Protein AF-A0A7U1GFX4-F1 (afdb_monomer_lite)

Radius of gyration: 18.34 Å; chains: 1; bounding box: 35×55×54 Å

pLDDT: mean 80.38, std 16.03, range [35.03, 96.44]

Organism: Erysiphe pisi (NCBI:txid36044)

InterPro domains:
  IPR004860 Homing endonuclease, LAGLIDADG domain [PF00961] (22-69)
  IPR027434 Homing endonuclease [G3DSA:3.10.28.10] (10-109)
  IPR027434 Homing endonuclease [SSF55608] (21-110)
  IPR051289 LAGLIDADG Homing Endonuclease [PTHR36181] (15-98)

Sequence (115 aa):
MRSTSFGPGEKLNCYMFLIFKLIRNDSENPQYRVRTTNLKGNLAVVNYLTRYPLFGTKYCDYKDWVKVVQLFKENRLNHKTNMVYVKSIKSGMNDKRTIFVWDHLQNFYSSSRGS

Secondary structure (DSSP, 8-state):
-------HHHHHHHHHT---EEEEE-SSS-EEEEE--SHHHHHHHHHHHHHSPPPTHHHHHHHHHHHHHHHHHTT---HHHHHHHHHHHHHTSGGG------GGGTTTSGGGS--

Structure (mmCIF, N/CA/C/O backbone):
data_AF-A0A7U1GFX4-F1
#
_entry.id   AF-A0A7U1GFX4-F1
#
loop_
_atom_site.group_PDB
_atom_site.id
_atom_site.type_symbol
_atom_site.label_atom_id
_atom_site.label_alt_id
_atom_site.label_comp_id
_atom_site.label_asym_id
_atom_site.label_entity_id
_atom_site.label_seq_id
_atom_site.pdbx_PDB_ins_code
_atom_site.Cartn_x
_atom_site.Cartn_y
_atom_site.Cartn_z
_atom_site.occupancy
_atom_site.B_iso_or_equiv
_atom_site.auth_seq_id
_atom_site.auth_comp_id
_atom_site.auth_asym_id
_atom_site.auth_atom_id
_atom_site.pdbx_PDB_model_num
ATOM 1 N N . MET A 1 1 ? -2.359 -19.188 -37.764 1.00 35.03 1 MET A N 1
ATOM 2 C CA . MET A 1 1 ? -2.673 -18.630 -36.428 1.00 35.03 1 MET A CA 1
ATOM 3 C C . MET A 1 1 ? -1.402 -18.043 -35.833 1.00 35.03 1 MET A C 1
ATOM 5 O O . MET A 1 1 ? -0.468 -18.795 -35.595 1.00 35.03 1 MET A O 1
ATOM 9 N N . ARG A 1 2 ? -1.312 -16.717 -35.652 1.00 36.78 2 ARG A N 1
ATOM 10 C CA . ARG A 1 2 ? -0.191 -16.117 -34.909 1.00 36.78 2 ARG A CA 1
ATOM 11 C C . ARG A 1 2 ? -0.454 -16.321 -33.419 1.00 36.78 2 ARG A C 1
ATOM 13 O O . ARG A 1 2 ? -1.381 -15.733 -32.874 1.00 36.78 2 ARG A O 1
ATOM 20 N N . SER A 1 3 ? 0.350 -17.177 -32.799 1.00 43.03 3 SER A N 1
ATOM 21 C CA . SER A 1 3 ? 0.482 -17.277 -31.346 1.00 43.03 3 SER A CA 1
ATOM 22 C C . SER A 1 3 ? 0.893 -15.904 -30.806 1.00 43.03 3 SER A C 1
ATOM 24 O O . SER A 1 3 ? 2.015 -15.455 -31.029 1.00 43.03 3 SER A O 1
ATOM 26 N N . THR A 1 4 ? -0.036 -15.184 -30.178 1.00 46.66 4 THR A N 1
ATOM 27 C CA . THR A 1 4 ? 0.274 -13.962 -29.429 1.00 46.66 4 THR A CA 1
ATOM 28 C C . THR A 1 4 ? 0.653 -14.385 -28.018 1.00 46.66 4 THR A C 1
ATOM 30 O O . THR A 1 4 ? -0.195 -14.635 -27.164 1.00 46.66 4 THR A O 1
ATOM 33 N N . SER A 1 5 ? 1.952 -14.532 -27.773 1.00 49.66 5 SER A N 1
ATOM 34 C CA . SER A 1 5 ? 2.466 -14.718 -26.422 1.00 49.66 5 SER A CA 1
ATOM 35 C C . SER A 1 5 ? 2.338 -13.398 -25.658 1.00 49.66 5 SER A C 1
ATOM 37 O O . SER A 1 5 ? 3.141 -12.488 -25.857 1.00 49.66 5 SER A O 1
ATOM 39 N N . PHE A 1 6 ? 1.326 -13.287 -24.799 1.00 51.91 6 PHE A N 1
ATOM 40 C CA . PHE A 1 6 ? 1.152 -12.137 -23.910 1.00 51.91 6 PHE A CA 1
ATOM 41 C C . PHE A 1 6 ? 2.357 -11.966 -22.981 1.00 51.91 6 PHE A C 1
ATOM 43 O O . PHE A 1 6 ? 2.802 -12.928 -22.338 1.00 51.91 6 PHE A O 1
ATOM 50 N N . GLY A 1 7 ? 2.850 -10.732 -22.875 1.00 61.25 7 GLY A N 1
ATOM 51 C CA . GLY A 1 7 ? 3.905 -10.379 -21.932 1.00 61.25 7 GLY A CA 1
ATOM 52 C C . GLY A 1 7 ? 3.435 -10.523 -20.473 1.00 61.25 7 GLY A C 1
ATOM 53 O O . GLY A 1 7 ? 2.230 -10.506 -20.200 1.00 61.25 7 GLY A O 1
ATOM 54 N N . PRO A 1 8 ? 4.351 -10.627 -19.490 1.00 60.53 8 PRO A N 1
ATOM 55 C CA . PRO A 1 8 ? 3.992 -10.791 -18.075 1.00 60.53 8 PRO A CA 1
ATOM 56 C C . PRO A 1 8 ? 2.999 -9.735 -17.551 1.00 60.53 8 PRO A C 1
ATOM 58 O O . PRO A 1 8 ? 2.115 -10.055 -16.759 1.00 60.53 8 PRO A O 1
ATOM 61 N N . GLY A 1 9 ? 3.098 -8.489 -18.032 1.00 55.97 9 GLY A N 1
ATOM 62 C CA . GLY A 1 9 ? 2.199 -7.394 -17.647 1.00 55.97 9 GLY A CA 1
ATOM 63 C C . GLY A 1 9 ? 0.774 -7.512 -18.200 1.00 55.97 9 GLY A C 1
ATOM 64 O O . GLY A 1 9 ? -0.173 -7.088 -17.543 1.00 55.97 9 GLY A O 1
ATOM 65 N N . GLU A 1 10 ? 0.598 -8.125 -19.371 1.00 59.25 10 GLU A N 1
ATOM 66 C CA . GLU A 1 10 ? -0.715 -8.319 -20.003 1.00 59.25 10 GLU A CA 1
ATOM 67 C C . GLU A 1 10 ? -1.474 -9.487 -19.362 1.00 59.25 10 GLU A C 1
ATOM 69 O O . GLU A 1 10 ? -2.695 -9.432 -19.199 1.00 59.25 10 GLU A O 1
ATOM 74 N N . LYS A 1 11 ? -0.742 -10.507 -18.891 1.00 59.53 11 LYS A N 1
ATOM 75 C CA . LYS A 1 11 ? -1.313 -11.618 -18.118 1.00 59.53 11 LYS A CA 1
ATOM 76 C C . LYS A 1 11 ? -1.951 -11.131 -16.813 1.00 59.53 11 LYS A C 1
ATOM 78 O O . LYS A 1 11 ? -3.074 -11.517 -16.509 1.00 59.53 11 LYS A O 1
ATOM 83 N N . LEU A 1 12 ? -1.294 -10.232 -16.076 1.00 56.00 12 LEU A N 1
ATOM 84 C CA . LEU A 1 12 ? -1.817 -9.652 -14.826 1.00 56.00 12 LEU A CA 1
ATOM 85 C C . LEU A 1 12 ? -3.149 -8.905 -15.001 1.00 56.00 12 LEU A C 1
ATOM 87 O O . LEU A 1 12 ? -4.001 -8.960 -14.115 1.00 56.00 12 LEU A O 1
ATOM 91 N N . ASN A 1 13 ? -3.351 -8.244 -16.145 1.00 52.59 13 ASN A N 1
ATOM 92 C CA . ASN A 1 13 ? -4.618 -7.583 -16.463 1.00 52.59 13 ASN A CA 1
ATOM 93 C C . ASN A 1 13 ? -5.771 -8.604 -16.561 1.00 52.59 13 ASN A C 1
ATOM 95 O O . ASN A 1 13 ? -6.842 -8.401 -15.989 1.00 52.59 13 ASN A O 1
ATOM 99 N N . CYS A 1 14 ? -5.510 -9.747 -17.204 1.00 53.25 14 CYS A N 1
ATOM 100 C CA . CYS A 1 14 ? -6.498 -10.807 -17.405 1.00 53.25 14 CYS A CA 1
ATOM 101 C C . CYS A 1 14 ? -6.901 -11.508 -16.096 1.00 53.25 14 CYS A C 1
ATOM 103 O O . CYS A 1 14 ? -8.065 -11.855 -15.929 1.00 53.25 14 CYS A O 1
ATOM 105 N N . TYR A 1 15 ? -5.972 -11.694 -15.152 1.00 54.09 15 TYR A N 1
ATOM 106 C CA . TYR A 1 15 ? -6.252 -12.431 -13.910 1.00 54.09 15 TYR A CA 1
ATOM 107 C C . TYR A 1 15 ? -7.009 -11.628 -12.850 1.00 54.09 15 TYR A C 1
ATOM 109 O O . TYR A 1 15 ? -7.612 -12.215 -11.955 1.00 54.09 15 TYR A O 1
ATOM 117 N N . MET A 1 16 ? -6.970 -10.297 -12.921 1.00 54.34 16 MET A N 1
ATOM 118 C CA . MET A 1 16 ? -7.428 -9.448 -11.819 1.00 54.34 16 MET A CA 1
ATOM 119 C C . MET A 1 16 ? -8.581 -8.512 -12.210 1.00 54.34 16 MET A C 1
ATOM 121 O O . MET A 1 16 ? -9.059 -7.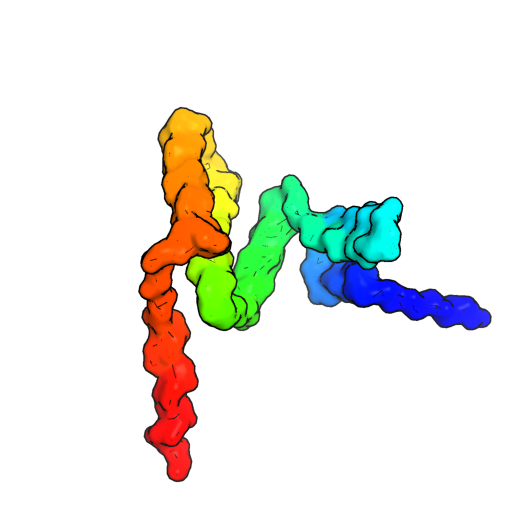775 -11.351 1.00 54.34 16 MET A O 1
ATOM 125 N N . PHE A 1 17 ? -9.043 -8.541 -13.474 1.00 56.03 17 PHE A N 1
ATOM 126 C CA . PHE A 1 17 ? -10.100 -7.664 -14.021 1.00 56.03 17 PHE A CA 1
ATOM 127 C C . PHE A 1 17 ? -9.926 -6.192 -13.611 1.00 56.03 17 PHE A C 1
ATOM 129 O O . PHE A 1 17 ? -1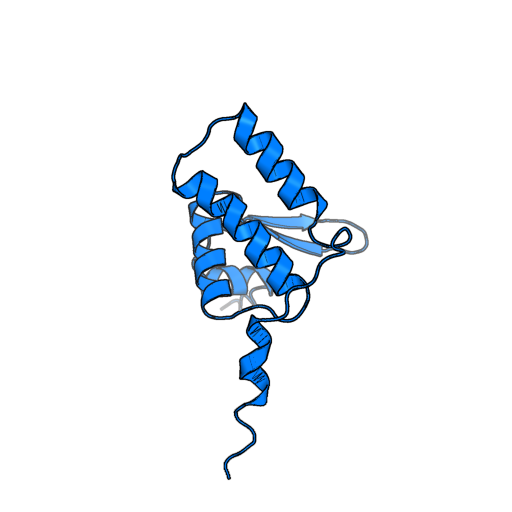0.875 -5.471 -13.283 1.00 56.03 17 PHE A O 1
ATOM 136 N N . LEU A 1 18 ? -8.675 -5.746 -13.574 1.00 56.56 18 LEU A N 1
ATOM 137 C CA . LEU A 1 18 ? -8.291 -4.460 -13.021 1.00 56.56 18 LEU A CA 1
ATOM 138 C C . LEU A 1 18 ? -7.996 -3.473 -14.141 1.00 56.56 18 LEU A C 1
ATOM 140 O O . LEU A 1 18 ? -7.266 -3.772 -15.077 1.00 56.56 18 LEU A O 1
ATOM 144 N N . ILE A 1 19 ? -8.505 -2.248 -14.006 1.00 62.47 19 ILE A N 1
ATOM 145 C CA . ILE A 1 19 ? -8.128 -1.139 -14.887 1.00 62.47 19 ILE A CA 1
ATOM 146 C C . ILE A 1 19 ? -6.731 -0.669 -14.468 1.00 62.47 19 ILE A C 1
ATOM 148 O O . ILE A 1 19 ? -6.581 0.266 -13.675 1.00 62.47 19 ILE A O 1
ATOM 152 N N . PHE A 1 20 ? -5.704 -1.350 -14.964 1.00 65.94 20 PHE A N 1
ATOM 153 C CA . PHE A 1 20 ? -4.319 -0.940 -14.795 1.00 65.94 20 PHE A CA 1
ATOM 154 C C . PHE A 1 20 ? -3.840 -0.121 -15.989 1.00 65.94 20 PHE A C 1
ATOM 156 O O . PHE A 1 20 ? -4.164 -0.417 -17.137 1.00 65.94 20 PHE A O 1
ATOM 163 N N . LYS A 1 21 ? -3.001 0.882 -15.724 1.00 68.19 21 LYS A N 1
ATOM 164 C CA . LYS A 1 21 ? -2.176 1.497 -16.766 1.00 68.19 21 LYS A CA 1
ATOM 165 C C . LYS A 1 21 ? -0.836 0.777 -16.804 1.00 68.19 21 LYS A C 1
ATOM 167 O O . LYS A 1 21 ? -0.085 0.842 -15.827 1.00 68.19 21 LYS A O 1
ATOM 172 N N . LEU A 1 22 ? -0.559 0.103 -17.917 1.00 70.69 22 LEU A N 1
ATOM 173 C CA . LEU A 1 22 ? 0.773 -0.399 -18.224 1.00 70.69 22 LEU A CA 1
ATOM 174 C C . LEU A 1 22 ? 1.594 0.762 -18.781 1.00 70.69 22 LEU A C 1
ATOM 176 O O . LEU A 1 22 ? 1.204 1.392 -19.760 1.00 70.69 22 LEU A O 1
ATOM 180 N N . ILE A 1 23 ? 2.711 1.063 -18.132 1.00 75.94 23 ILE A N 1
ATOM 181 C CA . ILE A 1 23 ? 3.656 2.074 -18.601 1.00 75.94 23 ILE A CA 1
ATOM 182 C C . ILE A 1 23 ? 4.978 1.361 -18.834 1.00 75.94 23 ILE A C 1
ATOM 184 O O . ILE A 1 23 ? 5.538 0.780 -17.900 1.00 75.94 23 ILE A O 1
ATOM 188 N N . ARG A 1 24 ? 5.447 1.395 -20.079 1.00 77.00 24 ARG A N 1
ATOM 189 C CA . ARG A 1 24 ? 6.789 0.965 -20.455 1.00 77.00 24 ARG A CA 1
ATOM 190 C C . ARG A 1 24 ? 7.713 2.174 -20.371 1.00 77.00 24 ARG A C 1
ATOM 192 O O . ARG A 1 24 ? 7.365 3.243 -20.863 1.00 77.00 24 ARG A O 1
ATOM 199 N N . ASN A 1 25 ? 8.845 2.014 -19.699 1.00 76.69 25 ASN A N 1
ATOM 200 C CA . ASN A 1 25 ? 9.926 2.989 -19.752 1.00 76.69 25 ASN A CA 1
ATOM 201 C C . ASN A 1 25 ? 10.931 2.528 -20.808 1.00 76.69 25 ASN A C 1
ATOM 203 O O . ASN A 1 25 ? 11.511 1.457 -20.639 1.00 76.69 25 ASN A O 1
ATOM 207 N N . ASP A 1 26 ? 11.111 3.307 -21.871 1.00 73.75 26 ASP A N 1
ATOM 208 C CA . ASP A 1 26 ? 12.079 3.027 -22.936 1.00 73.75 26 ASP A CA 1
ATOM 209 C C . ASP A 1 26 ? 13.433 3.667 -22.607 1.00 73.75 26 ASP A C 1
ATOM 211 O O . ASP A 1 26 ? 13.905 4.582 -23.275 1.00 73.75 26 ASP A O 1
ATOM 215 N N . SER A 1 27 ? 14.035 3.195 -21.515 1.00 81.94 27 SER A N 1
ATOM 216 C CA . SER A 1 27 ? 15.426 3.472 -21.154 1.00 81.94 27 SER A CA 1
ATOM 217 C C . SER A 1 27 ? 16.330 2.305 -21.565 1.00 81.94 27 SER A C 1
ATOM 219 O O . SER A 1 27 ? 15.846 1.250 -21.972 1.00 81.94 27 SER A O 1
ATOM 221 N N . GLU A 1 28 ? 17.646 2.468 -21.396 1.00 83.75 28 GLU A N 1
ATOM 222 C CA . GLU A 1 28 ? 18.654 1.415 -21.620 1.00 83.75 28 GLU A CA 1
ATOM 223 C C . GLU A 1 28 ? 18.312 0.089 -20.907 1.00 83.75 28 GLU A C 1
ATOM 225 O O . GLU A 1 28 ? 18.610 -0.989 -21.407 1.00 83.75 28 GLU A O 1
ATOM 230 N N . ASN A 1 29 ? 17.597 0.169 -19.779 1.00 82.88 29 ASN A N 1
ATOM 231 C CA . ASN A 1 29 ? 17.052 -0.973 -19.047 1.00 82.88 29 ASN A CA 1
ATOM 232 C C . ASN A 1 29 ? 15.520 -0.868 -18.977 1.00 82.88 29 ASN A C 1
ATOM 234 O O . ASN A 1 29 ? 14.997 -0.297 -18.009 1.00 82.88 29 ASN A O 1
ATOM 238 N N . PRO A 1 30 ? 14.786 -1.381 -19.981 1.00 84.62 30 PRO A N 1
ATOM 239 C CA . PRO A 1 30 ? 13.353 -1.171 -20.077 1.00 84.62 30 PRO A CA 1
ATOM 240 C C . PRO A 1 30 ? 12.605 -1.868 -18.943 1.00 84.62 30 PRO A C 1
ATOM 242 O O . PRO A 1 30 ? 12.841 -3.031 -18.618 1.00 84.62 30 PRO A O 1
ATOM 245 N N . GLN A 1 31 ? 11.661 -1.146 -18.342 1.00 85.00 31 GLN A N 1
ATOM 246 C CA . GLN A 1 31 ? 10.870 -1.630 -17.212 1.00 85.00 31 GLN A CA 1
ATOM 247 C C . GLN A 1 31 ? 9.385 -1.450 -17.480 1.00 85.00 31 GLN A C 1
ATOM 249 O O . GLN A 1 31 ? 8.944 -0.421 -17.999 1.00 85.00 31 GLN A O 1
ATOM 254 N N . TYR A 1 32 ? 8.606 -2.437 -17.048 1.00 83.81 32 TYR A N 1
ATOM 255 C CA . TYR A 1 32 ? 7.155 -2.356 -17.039 1.00 83.81 32 TYR A CA 1
ATOM 256 C C . TYR A 1 32 ? 6.670 -1.954 -15.661 1.00 83.81 32 TYR A C 1
ATOM 258 O O . TYR A 1 32 ? 7.077 -2.519 -14.645 1.00 83.81 32 TYR A O 1
ATOM 266 N N . ARG A 1 33 ? 5.745 -0.999 -15.630 1.00 82.12 33 ARG A N 1
ATOM 267 C CA . ARG A 1 33 ? 5.066 -0.615 -14.405 1.00 82.12 33 ARG A CA 1
ATOM 268 C C . ARG A 1 33 ? 3.567 -0.775 -14.545 1.00 82.12 33 ARG A C 1
ATOM 270 O O . ARG A 1 33 ? 2.955 -0.230 -15.460 1.00 82.12 33 ARG A O 1
ATOM 277 N N . VAL A 1 34 ? 2.994 -1.460 -13.566 1.00 84.06 34 VAL A N 1
ATOM 278 C CA . VAL A 1 34 ? 1.554 -1.611 -13.385 1.00 84.06 34 VAL A CA 1
ATOM 279 C C . VAL A 1 34 ? 1.109 -0.631 -12.302 1.00 84.06 34 VAL A C 1
ATOM 281 O O . VAL A 1 34 ? 1.683 -0.597 -11.213 1.00 84.06 34 VAL A O 1
ATOM 284 N N . ARG A 1 35 ? 0.123 0.219 -12.608 1.00 84.56 35 ARG A N 1
ATOM 285 C CA . ARG A 1 35 ? -0.429 1.203 -11.662 1.00 84.56 35 ARG A CA 1
ATOM 286 C C . ARG A 1 35 ? -1.953 1.222 -11.711 1.00 84.56 35 ARG A C 1
ATOM 288 O O . ARG A 1 35 ? -2.532 1.236 -12.796 1.00 84.56 35 ARG A O 1
ATOM 295 N N . THR A 1 36 ? -2.588 1.320 -10.546 1.00 89.56 36 THR A N 1
ATOM 296 C CA . THR A 1 36 ? -3.980 1.768 -10.405 1.00 89.56 36 THR A CA 1
ATOM 297 C C . THR A 1 36 ? -4.003 3.278 -10.189 1.00 89.56 36 THR A C 1
ATOM 299 O O . THR A 1 36 ? -3.187 3.822 -9.447 1.00 89.56 36 THR A O 1
ATOM 302 N N . THR A 1 37 ? -4.920 3.982 -10.855 1.00 86.62 37 THR A N 1
ATOM 303 C CA . THR A 1 37 ? -5.027 5.453 -10.753 1.00 86.62 37 THR A CA 1
ATOM 304 C C . THR A 1 37 ? -6.402 5.932 -10.300 1.00 86.62 37 THR A C 1
ATOM 306 O O . THR A 1 37 ? -6.608 7.131 -10.162 1.00 86.62 37 THR A O 1
ATOM 309 N N . ASN A 1 38 ? -7.356 5.022 -10.096 1.00 89.38 38 ASN A N 1
ATOM 310 C CA . ASN A 1 38 ? -8.717 5.347 -9.682 1.00 89.38 38 ASN A CA 1
ATOM 311 C C . ASN A 1 38 ? -9.130 4.523 -8.455 1.00 89.38 38 ASN A C 1
ATOM 313 O O . ASN A 1 38 ? -8.517 3.501 -8.132 1.00 89.38 38 ASN A O 1
ATOM 317 N N . LEU A 1 39 ? -10.185 4.980 -7.774 1.00 91.44 39 LEU A N 1
ATOM 318 C CA . LEU A 1 39 ? -10.674 4.351 -6.550 1.00 91.44 39 LEU A CA 1
ATOM 319 C C . LEU A 1 39 ? -11.100 2.895 -6.783 1.00 91.44 39 LEU A C 1
ATOM 321 O O . LEU A 1 39 ? -10.727 2.032 -5.997 1.00 91.44 39 LEU A O 1
ATOM 325 N N . LYS A 1 40 ? -11.806 2.598 -7.883 1.00 92.38 40 LYS A N 1
ATOM 326 C CA . LYS A 1 40 ? -12.238 1.232 -8.228 1.00 92.38 40 LYS A CA 1
ATOM 327 C C . LYS A 1 40 ? -11.054 0.260 -8.302 1.00 92.38 40 LYS A C 1
ATOM 329 O O . LYS A 1 40 ? -11.100 -0.809 -7.703 1.00 92.38 40 LYS A O 1
ATOM 334 N N . GLY A 1 41 ? -9.984 0.648 -8.994 1.00 91.62 41 GLY A N 1
ATOM 335 C CA . GLY A 1 41 ? -8.762 -0.142 -9.111 1.00 91.62 41 GLY A CA 1
ATOM 336 C C . GLY A 1 41 ? -8.070 -0.328 -7.763 1.00 91.62 41 GLY A C 1
ATOM 337 O O . GLY A 1 41 ? -7.713 -1.446 -7.405 1.00 91.62 41 GLY A O 1
ATOM 338 N N . ASN A 1 42 ? -7.956 0.742 -6.972 1.00 94.00 42 ASN A N 1
ATOM 339 C CA . ASN A 1 42 ? -7.389 0.654 -5.625 1.00 94.00 42 ASN A CA 1
ATOM 340 C C . ASN A 1 42 ? -8.191 -0.308 -4.736 1.00 94.00 42 ASN A C 1
ATOM 342 O O . ASN A 1 42 ? -7.597 -1.128 -4.047 1.00 94.00 42 ASN A O 1
ATOM 346 N N . LEU A 1 43 ? -9.525 -0.265 -4.786 1.00 95.00 43 LEU A N 1
ATOM 347 C CA . LEU A 1 43 ? -10.386 -1.162 -4.011 1.00 95.00 43 LEU A CA 1
ATOM 348 C C . LEU A 1 43 ? -10.240 -2.630 -4.423 1.00 95.00 43 LEU A C 1
ATOM 350 O O . LEU A 1 43 ? -10.267 -3.505 -3.562 1.00 95.00 43 LEU A O 1
ATOM 354 N N . ALA A 1 44 ? -10.049 -2.915 -5.709 1.00 94.12 44 ALA A N 1
ATOM 355 C CA . ALA A 1 44 ? -9.795 -4.279 -6.161 1.00 94.12 44 ALA A CA 1
ATOM 356 C C . ALA A 1 44 ? -8.398 -4.781 -5.739 1.00 94.12 44 ALA A C 1
ATOM 358 O O . ALA A 1 44 ? -8.274 -5.933 -5.328 1.00 94.12 44 ALA A O 1
ATOM 359 N N . VAL A 1 45 ? -7.376 -3.914 -5.706 1.00 94.25 45 VAL A N 1
ATOM 360 C CA . VAL A 1 45 ? -6.076 -4.240 -5.085 1.00 94.25 45 VAL A CA 1
ATOM 361 C C . VAL A 1 45 ? -6.230 -4.517 -3.585 1.00 94.25 45 VAL A C 1
ATOM 363 O O . VAL A 1 45 ? -5.688 -5.505 -3.097 1.00 94.25 45 VAL A O 1
ATOM 366 N N . VAL A 1 46 ? -7.000 -3.698 -2.857 1.00 95.81 46 VAL A N 1
ATOM 367 C CA . VAL A 1 46 ? -7.299 -3.929 -1.431 1.00 95.81 46 VAL A CA 1
ATOM 368 C C . VAL A 1 46 ? -8.000 -5.271 -1.223 1.00 95.81 46 VAL A C 1
ATOM 370 O O . VAL A 1 46 ? -7.623 -6.019 -0.326 1.00 95.81 46 VAL A O 1
ATOM 373 N N . ASN A 1 47 ? -8.989 -5.615 -2.050 1.00 95.44 47 ASN A N 1
ATOM 374 C CA . ASN A 1 47 ? -9.680 -6.903 -1.958 1.00 95.44 47 ASN A CA 1
ATOM 375 C C . ASN A 1 47 ? -8.692 -8.069 -2.132 1.00 95.44 47 ASN A C 1
ATOM 377 O O . ASN A 1 47 ? -8.602 -8.943 -1.268 1.00 95.44 47 ASN A O 1
ATOM 381 N N . TYR A 1 48 ? -7.878 -8.019 -3.190 1.00 94.81 48 TYR A N 1
ATOM 382 C CA . TYR A 1 48 ? -6.889 -9.051 -3.478 1.00 94.81 48 TYR A CA 1
ATOM 383 C C . TYR A 1 48 ? -5.865 -9.210 -2.347 1.00 94.81 48 TYR A C 1
ATOM 385 O O . TYR A 1 48 ? -5.692 -10.311 -1.836 1.00 94.81 48 TYR A O 1
ATOM 393 N N . LEU A 1 49 ? -5.236 -8.119 -1.897 1.00 94.25 49 LEU A N 1
ATOM 394 C CA . LEU A 1 49 ? -4.203 -8.165 -0.853 1.00 94.25 49 LEU A CA 1
ATOM 395 C C . LEU A 1 49 ? -4.761 -8.402 0.556 1.00 94.25 49 LEU A C 1
ATOM 397 O O . LEU A 1 49 ? -4.010 -8.742 1.464 1.00 94.25 49 LEU A O 1
ATOM 401 N N . THR A 1 50 ? -6.070 -8.246 0.763 1.00 93.06 50 THR A N 1
ATOM 402 C CA . THR A 1 50 ? -6.728 -8.710 1.993 1.00 93.06 50 THR A CA 1
ATOM 403 C C . THR A 1 50 ? -6.885 -10.226 1.985 1.00 93.06 50 THR A C 1
ATOM 405 O O . THR A 1 50 ? -6.686 -10.860 3.016 1.00 93.06 50 THR A O 1
ATOM 408 N N . ARG A 1 51 ? -7.224 -10.813 0.830 1.00 92.94 51 ARG A N 1
ATOM 409 C CA . ARG A 1 51 ? -7.362 -12.268 0.674 1.00 92.94 51 ARG A CA 1
ATOM 410 C C . ARG A 1 51 ? -6.013 -12.985 0.604 1.00 92.94 51 ARG A C 1
ATOM 412 O O . ARG A 1 51 ? -5.899 -14.099 1.101 1.00 92.94 51 ARG A O 1
ATOM 419 N N . TYR A 1 52 ? -5.013 -12.338 0.016 1.00 92.00 52 TYR A N 1
ATOM 420 C CA . TYR A 1 52 ? -3.648 -12.837 -0.136 1.00 92.00 52 TYR A CA 1
ATOM 421 C C . TYR A 1 52 ? -2.670 -11.828 0.483 1.00 92.00 52 TYR A C 1
ATOM 423 O O . TYR A 1 52 ? -2.105 -10.998 -0.238 1.00 92.00 52 TYR A O 1
ATOM 431 N N . PRO A 1 53 ? -2.514 -11.840 1.821 1.00 90.62 53 PRO A N 1
ATOM 432 C CA . PRO A 1 53 ? -1.688 -10.870 2.526 1.00 90.62 53 PRO A CA 1
ATOM 433 C C . PRO A 1 53 ? -0.239 -10.882 2.046 1.00 90.62 53 PRO A C 1
ATOM 435 O O . PRO A 1 53 ? 0.355 -11.934 1.815 1.00 90.62 53 PRO A O 1
ATOM 438 N N . LEU A 1 54 ? 0.344 -9.689 1.938 1.00 91.31 54 LEU A N 1
ATOM 439 C CA . LEU A 1 54 ? 1.789 -9.551 1.792 1.00 91.31 54 LEU A CA 1
ATOM 440 C C . LEU A 1 54 ? 2.485 -10.007 3.078 1.00 91.31 54 LEU A C 1
ATOM 442 O O . LEU A 1 54 ? 1.898 -9.968 4.157 1.00 91.31 54 LEU A O 1
ATOM 446 N N . PHE A 1 55 ? 3.757 -10.369 2.957 1.00 86.06 55 PHE A N 1
ATOM 447 C CA . PHE A 1 55 ? 4.608 -10.710 4.091 1.00 86.06 55 PHE A CA 1
ATOM 448 C C . PHE A 1 55 ? 5.555 -9.559 4.441 1.00 86.06 55 PHE A C 1
ATOM 450 O O . PHE A 1 55 ? 5.853 -8.688 3.615 1.00 86.06 55 PHE A O 1
ATOM 457 N N . GLY A 1 56 ? 6.065 -9.574 5.671 1.00 88.50 56 GLY A N 1
ATOM 458 C CA . GLY A 1 56 ? 7.116 -8.656 6.090 1.00 88.50 56 GLY A CA 1
ATOM 459 C C . GLY A 1 56 ? 6.655 -7.196 6.152 1.00 88.50 56 GLY A C 1
ATOM 460 O O . GLY A 1 56 ? 5.486 -6.876 6.369 1.00 88.50 56 GLY A O 1
ATOM 461 N N . THR A 1 57 ? 7.597 -6.281 5.944 1.00 91.50 57 THR A N 1
ATOM 462 C CA . THR A 1 57 ? 7.371 -4.834 6.092 1.00 91.50 57 THR A CA 1
ATOM 463 C C . THR A 1 57 ? 6.381 -4.282 5.063 1.00 91.50 57 THR A C 1
ATOM 465 O O . THR A 1 57 ? 5.686 -3.300 5.333 1.00 91.50 57 THR A O 1
ATOM 468 N N . LYS A 1 58 ? 6.230 -4.962 3.917 1.00 92.56 58 LYS A N 1
ATOM 469 C CA . LYS A 1 58 ? 5.246 -4.614 2.887 1.00 92.56 58 LYS A CA 1
ATOM 470 C C . LYS A 1 58 ? 3.806 -4.841 3.330 1.00 92.56 58 LYS A C 1
ATOM 472 O O . LYS A 1 58 ? 2.932 -4.114 2.860 1.00 92.56 58 LYS A O 1
ATOM 477 N N . TYR A 1 59 ? 3.549 -5.757 4.267 1.00 93.50 59 TYR A N 1
ATOM 478 C CA . TYR A 1 59 ? 2.237 -5.851 4.910 1.00 93.50 59 TYR A CA 1
ATOM 479 C C . TYR A 1 59 ? 1.902 -4.566 5.674 1.00 93.50 59 TYR A C 1
ATOM 481 O O . TYR A 1 59 ? 0.819 -4.008 5.511 1.00 93.50 59 TYR A O 1
ATOM 489 N N . CYS A 1 60 ? 2.849 -4.051 6.460 1.00 93.69 60 CYS A N 1
ATOM 490 C CA . CYS A 1 60 ? 2.662 -2.819 7.224 1.00 93.69 60 CYS A CA 1
ATOM 491 C C . CYS A 1 60 ? 2.393 -1.623 6.297 1.00 93.69 60 CYS A C 1
ATOM 493 O O . CYS A 1 60 ? 1.449 -0.864 6.522 1.00 93.69 60 CYS A O 1
ATOM 495 N N . ASP A 1 61 ? 3.160 -1.500 5.208 1.00 95.50 61 ASP A N 1
ATOM 496 C CA . ASP A 1 61 ? 2.941 -0.463 4.191 1.00 95.50 61 ASP A CA 1
ATOM 497 C C . ASP A 1 61 ? 1.574 -0.593 3.519 1.00 95.50 61 ASP A C 1
ATOM 499 O O . ASP A 1 61 ? 0.877 0.403 3.326 1.00 95.50 61 ASP A O 1
ATOM 503 N N . TYR A 1 62 ? 1.154 -1.820 3.212 1.00 95.56 62 TYR A N 1
ATOM 504 C CA . TYR A 1 62 ? -0.177 -2.088 2.688 1.00 95.56 62 TYR A CA 1
ATOM 505 C C . TYR A 1 62 ? -1.270 -1.628 3.662 1.00 95.56 62 TYR A C 1
ATOM 507 O O . TYR A 1 62 ? -2.185 -0.911 3.257 1.00 95.56 62 TYR A O 1
ATOM 515 N N . LYS A 1 63 ? -1.170 -1.969 4.951 1.00 95.06 63 LYS A N 1
ATOM 516 C CA . LYS A 1 63 ? -2.162 -1.571 5.963 1.00 95.06 63 LYS A CA 1
ATOM 517 C C . LYS A 1 63 ? -2.256 -0.058 6.127 1.00 95.06 63 LYS A C 1
ATOM 519 O O . LYS A 1 63 ? -3.361 0.463 6.268 1.00 95.06 63 LYS A O 1
ATOM 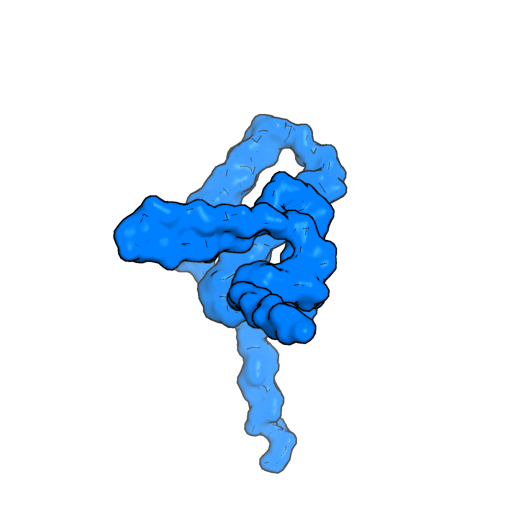524 N N . ASP A 1 64 ? -1.132 0.647 6.077 1.00 96.00 64 ASP A N 1
ATOM 525 C CA . ASP A 1 64 ? -1.113 2.109 6.120 1.00 96.00 64 ASP A CA 1
ATOM 526 C C . ASP A 1 64 ? -1.702 2.734 4.850 1.00 96.00 64 AS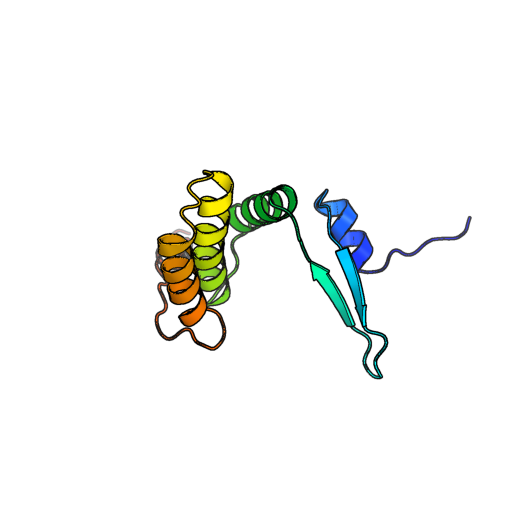P A C 1
ATOM 528 O O . ASP A 1 64 ? -2.502 3.669 4.927 1.00 96.00 64 ASP A O 1
ATOM 532 N N . TRP A 1 65 ? -1.406 2.167 3.681 1.00 96.19 65 TRP A N 1
ATOM 533 C CA . TRP A 1 65 ? -2.014 2.594 2.424 1.00 96.19 65 TRP A CA 1
ATOM 534 C C . TRP A 1 65 ? -3.536 2.376 2.397 1.00 96.19 65 TRP A C 1
ATOM 536 O O . TRP A 1 65 ? -4.271 3.255 1.943 1.00 96.19 65 TRP A O 1
ATOM 546 N N . VAL A 1 66 ? -4.035 1.260 2.944 1.00 96.44 66 VAL A N 1
ATOM 547 C CA . VAL A 1 66 ? -5.479 0.973 3.059 1.00 96.44 66 VAL A CA 1
ATOM 548 C C . VAL A 1 66 ? -6.209 2.064 3.843 1.00 96.44 66 VAL A C 1
ATOM 550 O O . VAL A 1 66 ? -7.295 2.466 3.429 1.00 96.44 66 VAL A O 1
ATOM 553 N N . LYS A 1 67 ? -5.615 2.594 4.925 1.00 95.12 67 LYS A N 1
ATOM 554 C CA . LYS A 1 67 ? -6.202 3.713 5.691 1.00 95.12 67 LYS A CA 1
ATOM 555 C C . LYS A 1 67 ? -6.464 4.913 4.783 1.00 95.12 67 LYS A C 1
ATOM 557 O O . LYS A 1 67 ? -7.544 5.492 4.823 1.00 95.12 67 LYS A O 1
ATOM 562 N N . VAL A 1 68 ? -5.506 5.242 3.915 1.00 94.38 68 VAL A N 1
ATOM 563 C CA . VAL A 1 68 ? -5.638 6.341 2.949 1.00 94.38 68 VAL A CA 1
ATOM 564 C C . VAL A 1 68 ? -6.727 6.040 1.920 1.00 94.38 68 VAL A C 1
ATOM 566 O O . VAL A 1 68 ? -7.575 6.894 1.685 1.00 94.38 68 VAL A O 1
ATOM 569 N N . VAL A 1 69 ? -6.759 4.835 1.338 1.00 94.69 69 VAL A N 1
ATOM 570 C CA . VAL A 1 69 ? -7.800 4.433 0.368 1.00 94.69 69 VAL A CA 1
ATOM 571 C C . VAL A 1 69 ? -9.203 4.520 0.978 1.00 94.69 69 VAL A C 1
ATOM 573 O O . VAL A 1 69 ? -10.136 4.970 0.312 1.00 94.69 69 VAL A O 1
ATOM 576 N N . GLN A 1 70 ? -9.354 4.144 2.249 1.00 93.81 70 GLN A N 1
ATOM 577 C CA . GLN A 1 70 ? -10.634 4.173 2.950 1.00 93.81 70 GLN A CA 1
ATOM 578 C C . GLN A 1 70 ? -11.175 5.603 3.127 1.00 93.81 70 GLN A C 1
ATOM 580 O O . GLN A 1 70 ? -12.376 5.806 2.963 1.00 93.81 70 GLN A O 1
ATOM 585 N N . LEU A 1 71 ? -10.314 6.609 3.334 1.00 91.88 71 LEU A N 1
ATOM 586 C CA . LEU A 1 71 ? -10.734 8.022 3.372 1.00 91.88 71 LEU A CA 1
ATOM 587 C C . LEU A 1 71 ? -11.430 8.454 2.075 1.00 91.88 71 LEU A C 1
ATOM 589 O O . LEU A 1 71 ? -12.437 9.161 2.117 1.00 91.88 71 LEU A O 1
ATOM 593 N N . PHE A 1 72 ? -10.902 8.019 0.925 1.00 89.19 72 PHE A N 1
ATOM 594 C CA . PHE A 1 72 ? -11.502 8.299 -0.382 1.00 89.19 72 PHE A CA 1
ATOM 595 C C . PHE A 1 72 ? -12.809 7.531 -0.582 1.00 89.19 72 PHE A C 1
ATOM 597 O O . PHE A 1 72 ? -13.745 8.070 -1.165 1.00 89.19 72 PHE A O 1
ATOM 604 N N . LYS A 1 73 ? -12.893 6.290 -0.088 1.00 90.81 73 LYS A N 1
ATOM 605 C CA . LYS A 1 73 ? -14.113 5.474 -0.166 1.00 90.81 73 LYS A CA 1
ATOM 606 C C . LYS A 1 73 ? -15.262 6.070 0.648 1.00 90.81 73 LYS A C 1
ATOM 608 O O . LYS A 1 73 ? -16.394 6.068 0.184 1.00 90.81 73 LYS A O 1
ATOM 613 N N . GLU A 1 74 ? -14.979 6.565 1.848 1.00 88.94 74 GLU A N 1
ATOM 614 C CA . GLU A 1 74 ? -15.992 7.104 2.767 1.00 88.94 74 GLU A CA 1
ATOM 615 C C . GLU A 1 74 ? -16.415 8.542 2.431 1.00 88.94 74 GLU A C 1
ATOM 617 O O . GLU A 1 74 ? -17.262 9.104 3.119 1.00 88.94 74 GLU A O 1
ATOM 622 N N . ASN A 1 75 ? -15.816 9.153 1.401 1.00 77.44 75 ASN A N 1
ATOM 623 C CA . ASN A 1 75 ? -16.011 10.555 1.025 1.00 77.44 75 ASN A CA 1
ATOM 624 C C . ASN A 1 75 ? -15.822 11.546 2.196 1.00 77.44 75 ASN A C 1
ATOM 626 O O . ASN A 1 75 ? -16.378 12.642 2.205 1.00 77.44 75 ASN A O 1
ATOM 630 N N . ARG A 1 76 ? -15.005 11.189 3.196 1.00 74.12 76 ARG A N 1
ATOM 631 C CA . ARG A 1 76 ? -14.728 12.018 4.385 1.00 74.12 76 ARG A CA 1
ATOM 632 C C . ARG A 1 76 ? -13.676 13.087 4.097 1.00 74.12 76 ARG A C 1
ATOM 634 O O . ARG A 1 76 ? -12.810 13.352 4.928 1.00 74.12 76 ARG A O 1
ATOM 641 N N . LEU A 1 77 ? -13.693 13.664 2.895 1.00 74.62 77 LEU A N 1
ATOM 642 C CA . LEU A 1 77 ? -12.636 14.531 2.384 1.00 74.62 77 LEU A CA 1
ATOM 643 C C . LEU A 1 77 ? -12.714 15.956 2.951 1.00 74.62 77 LEU A C 1
ATOM 645 O O . LEU A 1 77 ? -13.110 16.890 2.268 1.00 74.62 77 LEU A O 1
ATOM 649 N N . ASN A 1 78 ? -12.259 16.150 4.190 1.00 80.56 78 ASN A N 1
ATOM 650 C CA . ASN A 1 78 ? -11.838 17.469 4.654 1.00 80.56 78 ASN A CA 1
ATOM 651 C C . ASN A 1 78 ? -10.378 17.689 4.240 1.00 80.56 78 ASN A C 1
ATOM 653 O O . ASN A 1 78 ? -9.458 17.118 4.828 1.00 80.56 78 ASN A O 1
ATOM 657 N N . HIS A 1 79 ? -10.163 18.505 3.206 1.00 75.31 79 HIS A N 1
ATOM 658 C CA . HIS A 1 79 ? -8.845 18.707 2.600 1.00 75.31 79 HIS A CA 1
ATOM 659 C C . HIS A 1 79 ? -7.754 19.074 3.614 1.00 75.31 79 HIS A C 1
ATOM 661 O O . HIS A 1 79 ? -6.655 18.528 3.541 1.00 75.31 79 HIS A O 1
ATOM 667 N N . LYS A 1 80 ? -8.040 19.943 4.592 1.00 80.38 80 LYS A N 1
ATOM 668 C CA . LYS A 1 80 ? -7.016 20.431 5.526 1.00 80.38 80 LYS A CA 1
ATOM 669 C C . LYS A 1 80 ? -6.592 19.348 6.519 1.00 80.38 80 LYS A C 1
ATOM 671 O O . LYS A 1 80 ? -5.399 19.080 6.656 1.00 80.38 80 LYS A O 1
ATOM 676 N N . THR A 1 81 ? -7.547 18.703 7.186 1.00 82.69 81 THR A N 1
ATOM 677 C CA . THR A 1 81 ? -7.248 17.680 8.202 1.00 82.69 81 THR A CA 1
ATOM 678 C C . THR A 1 81 ? -6.739 16.388 7.567 1.00 82.69 81 THR A C 1
ATOM 680 O O . THR A 1 81 ? -5.759 15.809 8.039 1.00 82.69 81 THR A O 1
ATOM 683 N N . ASN A 1 82 ? -7.306 15.982 6.429 1.00 87.25 82 ASN A N 1
ATOM 684 C CA . ASN A 1 82 ? -6.877 14.770 5.740 1.00 87.25 82 ASN A CA 1
ATOM 685 C C . ASN A 1 82 ? -5.497 14.906 5.113 1.00 87.25 82 ASN A C 1
ATOM 687 O O . ASN A 1 82 ? -4.760 13.929 5.092 1.00 87.25 82 ASN A O 1
ATOM 691 N N . MET A 1 83 ? -5.103 16.086 4.627 1.00 89.94 83 MET A N 1
ATOM 692 C CA . MET A 1 83 ? -3.742 16.270 4.119 1.00 89.94 83 MET A CA 1
ATOM 693 C C . MET A 1 83 ? -2.695 16.085 5.216 1.00 89.94 83 MET A C 1
ATOM 695 O O . MET A 1 83 ? -1.659 15.476 4.953 1.00 89.94 83 MET A O 1
ATOM 699 N N . VAL A 1 84 ? -2.950 16.581 6.430 1.00 93.00 84 VAL A N 1
ATOM 700 C CA . VAL A 1 84 ? -2.047 16.375 7.574 1.00 93.00 84 VAL A CA 1
ATOM 701 C C . VAL A 1 84 ? -1.962 14.887 7.916 1.00 93.00 84 VAL A C 1
ATOM 703 O O . VAL A 1 84 ? -0.863 14.347 8.014 1.00 93.00 84 VAL A O 1
ATOM 706 N N . TYR A 1 85 ? -3.106 14.207 7.997 1.00 92.88 85 TYR A N 1
ATOM 707 C CA . TYR A 1 85 ? -3.173 12.776 8.292 1.00 92.88 85 TYR A CA 1
ATOM 708 C C . TYR A 1 85 ? -2.522 11.894 7.210 1.00 92.88 85 TYR A C 1
ATOM 710 O O . TYR A 1 85 ? -1.735 11.000 7.504 1.00 92.88 85 TYR A O 1
ATOM 718 N N . VAL A 1 86 ? -2.774 12.164 5.928 1.00 93.94 86 VAL A N 1
ATOM 719 C CA . VAL A 1 86 ? -2.153 11.419 4.821 1.00 93.94 86 VAL A CA 1
ATOM 720 C C . VAL A 1 86 ? -0.642 11.660 4.783 1.00 93.94 86 VAL A C 1
ATOM 722 O O . VAL A 1 86 ? 0.119 10.730 4.511 1.00 93.94 86 VAL A O 1
ATOM 725 N N . LYS A 1 87 ? -0.179 12.884 5.079 1.00 95.00 87 LYS A N 1
ATOM 726 C CA . LYS A 1 87 ? 1.256 13.182 5.190 1.00 95.00 87 LYS A CA 1
ATOM 727 C C . LYS A 1 87 ? 1.904 12.423 6.346 1.00 95.00 87 LYS A C 1
ATOM 729 O O . LYS A 1 87 ? 2.983 11.874 6.132 1.00 95.00 87 LYS A O 1
ATOM 734 N N . SER A 1 88 ? 1.259 12.357 7.514 1.00 94.88 88 SER A N 1
ATOM 735 C CA . SER A 1 88 ? 1.800 11.630 8.670 1.00 94.88 88 SER A CA 1
ATOM 736 C C . SER A 1 88 ? 1.863 10.121 8.426 1.00 94.88 88 SER A C 1
ATOM 738 O O . SER A 1 88 ? 2.872 9.493 8.741 1.00 94.88 88 SER A O 1
ATOM 740 N N . ILE A 1 89 ? 0.854 9.545 7.762 1.00 95.50 89 ILE A N 1
ATOM 741 C CA . ILE A 1 89 ? 0.922 8.157 7.289 1.00 95.50 89 ILE A CA 1
ATOM 742 C C . ILE A 1 89 ? 2.118 7.987 6.346 1.00 95.50 89 ILE A C 1
ATOM 744 O O . ILE A 1 89 ? 2.979 7.139 6.572 1.00 95.50 89 ILE A O 1
ATOM 748 N N . LYS A 1 90 ? 2.216 8.824 5.304 1.00 95.12 90 LYS A N 1
ATOM 749 C CA . LYS A 1 90 ? 3.263 8.710 4.279 1.00 95.12 90 LYS A CA 1
ATOM 750 C C . LYS A 1 90 ? 4.676 8.841 4.853 1.00 95.12 90 LYS A C 1
ATOM 752 O O . LYS A 1 90 ? 5.594 8.226 4.312 1.00 95.12 90 LYS A O 1
ATOM 757 N N . SER A 1 91 ? 4.877 9.627 5.913 1.00 95.88 91 SER A N 1
ATOM 758 C CA . SER A 1 91 ? 6.193 9.763 6.547 1.00 95.88 91 SER A CA 1
ATOM 759 C C . SER A 1 91 ? 6.689 8.489 7.227 1.00 95.88 91 SER A C 1
ATOM 761 O O . SER A 1 91 ? 7.894 8.367 7.391 1.00 95.88 91 SER A O 1
ATOM 763 N N . GLY A 1 92 ? 5.804 7.547 7.571 1.00 95.19 92 GLY A N 1
ATOM 764 C CA . GLY A 1 92 ? 6.160 6.278 8.217 1.00 95.19 92 GLY A CA 1
ATOM 765 C C . GLY A 1 92 ? 6.144 5.051 7.298 1.00 95.19 92 GLY A C 1
ATOM 766 O O . GLY A 1 92 ? 6.205 3.932 7.798 1.00 95.19 92 GLY A O 1
ATOM 767 N N . MET A 1 93 ? 6.016 5.228 5.978 1.00 95.56 93 MET A N 1
ATOM 768 C CA . MET A 1 93 ? 5.900 4.124 5.014 1.00 95.56 93 MET A CA 1
ATOM 769 C C . MET A 1 93 ? 7.208 3.831 4.270 1.00 95.56 93 MET A C 1
ATOM 771 O O . MET A 1 93 ? 8.031 4.724 4.052 1.00 95.56 93 MET A O 1
ATOM 775 N N . ASN A 1 94 ? 7.314 2.605 3.750 1.00 94.25 94 ASN A N 1
ATOM 776 C CA . ASN A 1 94 ? 8.429 2.110 2.945 1.00 94.25 94 ASN A CA 1
ATOM 777 C C . ASN A 1 94 ? 9.764 2.339 3.670 1.00 94.25 94 ASN A C 1
ATOM 779 O O . ASN A 1 94 ? 9.897 2.000 4.842 1.00 94.25 94 ASN A O 1
ATOM 783 N N . ASP A 1 95 ? 10.730 2.958 2.999 1.00 93.62 95 ASP A N 1
ATOM 784 C CA . ASP A 1 95 ? 12.101 3.123 3.491 1.00 93.62 95 ASP A CA 1
ATOM 785 C C . ASP A 1 95 ? 12.202 4.070 4.698 1.00 93.62 95 ASP A C 1
ATOM 787 O O . ASP A 1 95 ? 13.239 4.145 5.347 1.00 93.62 95 ASP A O 1
ATOM 791 N N . LYS A 1 96 ? 11.123 4.795 5.022 1.00 95.62 96 LYS A N 1
ATOM 792 C CA . LYS A 1 96 ? 11.050 5.678 6.195 1.00 95.62 96 LYS A CA 1
ATOM 793 C C . LYS A 1 96 ? 10.471 4.993 7.433 1.00 95.62 96 LYS A C 1
ATOM 795 O O . LYS A 1 96 ? 10.372 5.621 8.485 1.00 95.62 96 LYS A O 1
ATOM 800 N N . ARG A 1 97 ? 10.027 3.739 7.319 1.00 95.06 97 ARG A N 1
ATOM 801 C CA . ARG A 1 97 ? 9.386 3.022 8.422 1.00 95.06 97 ARG A CA 1
ATOM 802 C C . ARG A 1 97 ? 10.405 2.657 9.497 1.00 95.06 97 ARG A C 1
ATOM 804 O O . ARG A 1 97 ? 11.363 1.941 9.2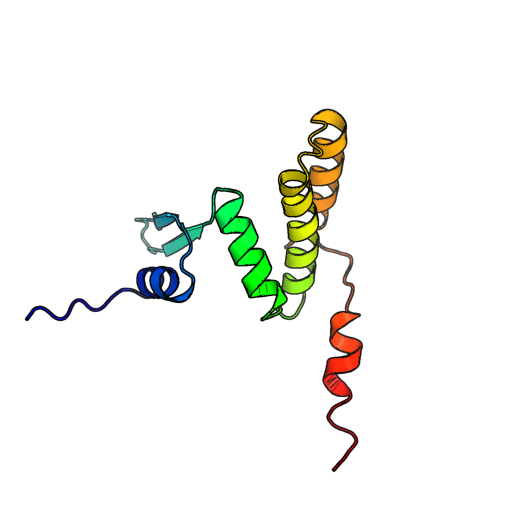32 1.00 95.06 97 ARG A O 1
ATOM 811 N N . THR A 1 98 ? 10.126 3.077 10.726 1.00 93.44 98 THR A N 1
ATOM 812 C CA . THR A 1 98 ? 10.901 2.714 11.926 1.00 93.44 98 THR A CA 1
ATOM 813 C C . THR A 1 98 ? 10.103 1.865 12.919 1.00 93.44 98 THR A C 1
ATOM 815 O O . THR A 1 98 ? 10.692 1.215 13.776 1.00 93.44 98 THR A O 1
ATOM 818 N N . ILE A 1 99 ? 8.769 1.836 12.795 1.00 87.75 99 ILE A N 1
ATOM 819 C CA . ILE A 1 99 ? 7.863 1.070 13.661 1.00 87.75 99 ILE A CA 1
ATOM 820 C C . ILE A 1 99 ? 7.296 -0.120 12.884 1.00 87.75 99 ILE A C 1
ATOM 822 O O . ILE A 1 99 ? 6.679 0.049 11.824 1.00 87.75 99 ILE A O 1
ATOM 826 N N . PHE A 1 100 ? 7.461 -1.318 13.446 1.00 86.56 100 PHE A N 1
ATOM 827 C CA . PHE A 1 100 ? 7.014 -2.576 12.854 1.00 86.56 100 PHE A CA 1
ATOM 828 C C . PHE A 1 100 ? 6.068 -3.312 13.803 1.00 86.56 100 PHE A C 1
ATOM 830 O O . PHE A 1 100 ? 6.431 -3.610 14.937 1.00 86.56 100 PHE A O 1
ATOM 837 N N . VAL A 1 101 ? 4.857 -3.606 13.323 1.00 84.00 101 VAL A N 1
ATOM 838 C CA . VAL A 1 101 ? 3.831 -4.344 14.070 1.00 84.00 101 VAL A CA 1
ATOM 839 C C . VAL A 1 101 ? 3.628 -5.701 13.406 1.00 84.00 101 VAL A C 1
ATOM 841 O O . VAL A 1 101 ? 3.158 -5.791 12.269 1.00 84.00 101 VAL A O 1
ATOM 844 N N . TRP A 1 102 ? 3.988 -6.761 14.125 1.00 84.31 102 TRP A N 1
ATOM 845 C CA . TRP A 1 102 ? 4.030 -8.134 13.613 1.00 84.31 102 TRP A CA 1
ATOM 846 C C . TRP A 1 102 ? 2.869 -9.005 14.100 1.00 84.31 102 TRP A C 1
ATOM 848 O O . TRP A 1 102 ? 2.924 -10.222 13.971 1.00 84.31 102 TRP A O 1
ATOM 858 N N . ASP A 1 103 ? 1.791 -8.401 14.607 1.00 82.75 103 ASP A N 1
ATOM 859 C CA . ASP A 1 103 ? 0.669 -9.134 15.218 1.00 82.75 103 ASP A CA 1
ATOM 860 C C . ASP A 1 103 ? 0.023 -10.161 14.283 1.00 82.75 103 ASP A C 1
ATOM 862 O O . ASP A 1 103 ? -0.414 -11.227 14.705 1.00 82.75 103 ASP A O 1
ATOM 866 N N . HIS A 1 104 ? 0.033 -9.879 12.981 1.00 77.56 104 HIS A N 1
ATOM 867 C CA . HIS A 1 104 ? -0.469 -10.783 11.948 1.00 77.56 104 HIS A CA 1
ATOM 868 C C . HIS A 1 104 ? 0.327 -12.097 11.825 1.00 77.56 104 HIS A C 1
ATOM 870 O O . HIS A 1 104 ? -0.174 -13.049 11.235 1.00 77.56 104 HIS A O 1
ATOM 876 N N . LEU A 1 105 ? 1.543 -12.164 12.376 1.00 82.25 105 LEU A N 1
ATOM 877 C CA . LEU A 1 105 ? 2.385 -13.361 12.375 1.00 82.25 105 LEU A CA 1
ATOM 878 C C . LEU A 1 105 ? 2.224 -14.209 13.640 1.00 82.25 105 LEU A C 1
ATOM 880 O O . LEU A 1 105 ? 2.748 -15.320 13.676 1.00 82.25 105 LEU A O 1
ATOM 884 N N . GLN A 1 106 ? 1.489 -13.740 14.656 1.00 80.56 106 GLN A N 1
ATOM 885 C CA . GLN A 1 106 ? 1.353 -14.463 15.929 1.00 80.56 106 GLN A CA 1
ATOM 886 C C . GLN A 1 106 ? 0.768 -15.874 15.747 1.00 80.56 106 GLN A C 1
ATOM 888 O O . GLN A 1 106 ? 1.180 -16.803 16.432 1.00 80.56 106 GLN A O 1
ATOM 893 N N . ASN A 1 107 ? -0.120 -16.061 14.766 1.00 73.69 107 ASN A N 1
ATOM 894 C CA . ASN A 1 107 ? -0.737 -17.357 14.461 1.00 73.69 107 ASN A CA 1
ATOM 895 C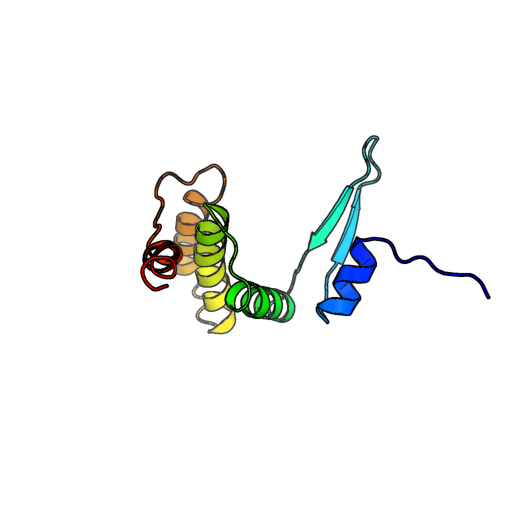 C . ASN A 1 107 ? -0.057 -18.118 13.315 1.00 73.69 107 ASN A C 1
ATOM 897 O O . ASN A 1 107 ? -0.501 -19.206 12.958 1.00 73.69 107 ASN A O 1
ATOM 901 N N . PHE A 1 108 ? 1.008 -17.570 12.724 1.00 69.81 108 PHE A N 1
ATOM 902 C CA . PHE A 1 108 ? 1.672 -18.192 11.578 1.00 69.81 108 PHE A CA 1
ATOM 903 C C . PHE A 1 108 ? 2.363 -19.507 11.970 1.00 69.81 108 PHE A C 1
ATOM 905 O O . PHE A 1 108 ? 2.281 -20.495 11.246 1.00 69.81 108 PHE A O 1
ATOM 912 N N . TYR A 1 109 ? 2.986 -19.545 13.151 1.00 66.12 109 TYR A N 1
ATOM 913 C CA . TYR A 1 109 ? 3.735 -20.711 13.635 1.00 66.12 109 TYR A CA 1
ATOM 914 C C . TYR A 1 109 ? 2.902 -21.689 14.477 1.00 66.12 109 TYR A C 1
ATOM 916 O O . TYR A 1 109 ? 3.354 -22.799 14.762 1.00 66.12 109 TYR A O 1
ATOM 924 N N . SER A 1 110 ? 1.672 -21.321 14.842 1.00 65.31 110 SER A N 1
ATOM 925 C CA . SER A 1 110 ? 0.809 -22.112 15.731 1.00 65.31 110 SER A CA 1
ATOM 926 C C . SER A 1 110 ? 0.295 -23.414 15.103 1.00 65.31 110 SER A C 1
ATOM 928 O O . SER A 1 110 ? -0.178 -24.288 15.820 1.00 65.31 110 SER A O 1
ATOM 930 N N . SER A 1 111 ? 0.451 -23.590 13.788 1.00 58.66 111 SER A N 1
ATOM 931 C CA . SER A 1 111 ? 0.014 -24.782 13.041 1.00 58.66 111 SER A CA 1
ATOM 932 C C . SER A 1 111 ? 1.011 -25.953 13.074 1.00 58.66 111 SER A C 1
ATOM 934 O O . SER A 1 111 ? 0.790 -26.955 12.408 1.00 58.66 111 SER A O 1
ATOM 936 N N . SER A 1 112 ? 2.122 -25.834 13.812 1.00 57.47 112 SER A N 1
ATOM 937 C CA . SER A 1 112 ? 3.202 -26.841 13.856 1.00 57.47 112 SER A CA 1
ATOM 938 C C . SER A 1 112 ? 3.277 -27.645 15.164 1.00 57.47 112 SER A C 1
ATOM 940 O O . SER A 1 112 ? 4.180 -28.457 15.339 1.00 57.47 112 SER A O 1
ATOM 942 N N . ARG A 1 113 ? 2.326 -27.454 16.091 1.00 56.66 113 ARG A N 1
ATOM 943 C CA . ARG A 1 113 ? 2.238 -28.193 17.367 1.00 56.66 113 ARG A CA 1
ATOM 944 C C . ARG A 1 113 ? 0.998 -29.088 17.426 1.00 56.66 113 ARG A C 1
ATOM 946 O O . ARG A 1 113 ? 0.148 -28.915 18.294 1.00 56.66 113 ARG A O 1
ATOM 953 N N . GLY A 1 114 ? 0.891 -30.026 16.493 1.00 60.38 114 GLY A N 1
ATOM 954 C CA . GLY A 1 114 ? -0.204 -30.994 16.483 1.00 60.38 114 GLY A CA 1
ATOM 955 C C . GLY A 1 114 ? -0.140 -31.961 15.308 1.00 60.38 114 GLY A C 1
ATOM 956 O O . GLY A 1 114 ? -0.946 -31.849 14.390 1.00 60.38 114 GLY A O 1
ATOM 957 N N . SER A 1 115 ? 0.816 -32.888 15.348 1.00 45.19 115 SER A N 1
ATOM 958 C CA . SER A 1 115 ? 0.809 -34.158 14.609 1.00 45.19 115 SER A CA 1
ATOM 959 C C . SER A 1 115 ? 1.720 -35.143 15.320 1.00 45.19 115 SER A C 1
ATOM 961 O O . SER A 1 115 ? 2.889 -34.744 15.534 1.00 45.19 115 SER A O 1
#

Foldseek 3Di:
DDPDDDDPVRVVCVVQVAPWDWDWDPDPDIDTDTDDDDLVRVVSVLVVCVVVPDDDQVNVQSVLVVVLSVCVVVVVDPPPVSVVVNVVSVCCHDPNNPDDDDPVCPCVCVVPPDD